Protein AF-A0A8J8BH26-F1 (afdb_monomer)

Sequence (127 aa):
MSLQQTIQDRLHTKGISAKEKDTLRVVVGEMQRQKSKTLSDQEVVKILKKLADSERELGERRDEEYLQILEAFLPQEATAEEIETWIRSNIDFGQYKNKMQAMRDIMSHFGPRTDGNTVKSILTERF

Secondary structure (DSSP, 8-state):
--HHHHHHHHHH-TT--HHHHHHHHHHHHHHHHSS-SS--HHHHHHHHHHHHHHHHTTGGG--HHHHHHHHTTSPPPPPHHHHHHHHHHH--GGGSSSGGGGHHHHHHHHGGGS-HHHHHHHHHH--

Nearest PDB structures (foldseek):
  8xje-assembly1_A  TM=6.417E-01  e=8.038E-04  Campylobacter jejuni
  8xjg-assembly1_A  TM=6.433E-01  e=1.705E-03  Vibrio parahaemolyticus

Structure (mmCIF, N/CA/C/O backbone):
data_AF-A0A8J8BH26-F1
#
_entry.id   AF-A0A8J8BH26-F1
#
loop_
_atom_site.group_PDB
_atom_site.id
_atom_site.type_symbol
_atom_site.label_atom_id
_atom_site.label_alt_id
_atom_site.label_comp_id
_atom_site.label_asym_id
_atom_site.label_entity_id
_atom_site.label_seq_id
_atom_site.pdbx_PDB_ins_code
_atom_site.Cartn_x
_atom_site.Cartn_y
_atom_site.Cartn_z
_atom_site.occupancy
_atom_site.B_iso_or_equiv
_atom_site.auth_seq_id
_atom_site.auth_comp_id
_atom_site.auth_asym_id
_atom_site.auth_atom_id
_atom_site.pdbx_PDB_model_num
ATOM 1 N N . MET A 1 1 ? -5.413 -16.806 -3.781 1.00 77.38 1 MET A N 1
ATOM 2 C CA . MET A 1 1 ? -3.942 -16.767 -3.611 1.00 77.38 1 MET A CA 1
ATOM 3 C C . MET A 1 1 ? -3.603 -15.518 -2.814 1.00 77.38 1 MET A C 1
ATOM 5 O O . MET A 1 1 ? -4.345 -14.554 -2.950 1.00 77.38 1 MET A O 1
ATOM 9 N N . SER A 1 2 ? -2.568 -15.539 -1.968 1.00 93.38 2 SER A N 1
ATOM 10 C CA . SER A 1 2 ? -2.114 -14.325 -1.267 1.00 93.38 2 SER A CA 1
ATOM 11 C C . SER A 1 2 ? -1.458 -13.349 -2.245 1.00 93.38 2 SER A C 1
ATOM 13 O O . SER A 1 2 ? -1.039 -13.738 -3.344 1.00 93.38 2 SER A O 1
ATOM 15 N N . LEU A 1 3 ? -1.327 -12.085 -1.850 1.00 95.44 3 LEU A N 1
ATOM 16 C CA . LEU A 1 3 ? -0.649 -11.076 -2.658 1.00 95.44 3 LEU A CA 1
ATOM 17 C C . LEU A 1 3 ? 0.835 -11.414 -2.845 1.00 95.44 3 LEU A C 1
ATOM 19 O O . LEU A 1 3 ? 1.357 -11.305 -3.954 1.00 95.44 3 LEU A O 1
ATOM 23 N N . GLN A 1 4 ? 1.495 -11.908 -1.789 1.00 96.62 4 GLN A N 1
ATOM 24 C CA . GLN A 1 4 ? 2.881 -12.383 -1.866 1.00 96.62 4 GLN A CA 1
ATOM 25 C C . GLN A 1 4 ? 3.045 -13.439 -2.966 1.00 96.62 4 GLN A C 1
ATOM 27 O O . GLN A 1 4 ? 3.940 -13.327 -3.804 1.00 96.62 4 GLN A O 1
ATOM 32 N N . GLN A 1 5 ? 2.175 -14.451 -2.972 1.00 96.44 5 GLN A N 1
ATOM 33 C CA . GLN A 1 5 ? 2.259 -15.542 -3.936 1.00 96.44 5 GLN A CA 1
ATOM 34 C C . GLN A 1 5 ? 1.927 -15.068 -5.351 1.00 96.44 5 GLN A C 1
ATOM 36 O O . GLN A 1 5 ? 2.620 -15.430 -6.292 1.00 96.44 5 GLN A O 1
ATOM 41 N N . THR A 1 6 ? 0.954 -14.168 -5.491 1.00 96.56 6 THR A N 1
ATOM 42 C CA . THR A 1 6 ? 0.600 -13.558 -6.781 1.00 96.56 6 THR A CA 1
ATOM 43 C C . THR A 1 6 ? 1.800 -12.846 -7.417 1.00 96.56 6 THR A C 1
ATOM 45 O O . THR A 1 6 ? 2.080 -13.037 -8.599 1.00 96.56 6 THR A O 1
ATOM 48 N N . ILE A 1 7 ? 2.554 -12.071 -6.631 1.00 97.31 7 ILE A N 1
ATOM 49 C CA . ILE A 1 7 ? 3.768 -11.372 -7.085 1.00 97.31 7 ILE A CA 1
ATOM 50 C C . ILE A 1 7 ? 4.874 -12.367 -7.462 1.00 97.31 7 ILE A C 1
ATOM 52 O O . ILE A 1 7 ? 5.529 -12.213 -8.496 1.00 97.31 7 ILE A O 1
ATOM 56 N N . GLN A 1 8 ? 5.074 -13.408 -6.650 1.00 96.88 8 GLN A N 1
ATOM 57 C CA . GLN A 1 8 ? 6.066 -14.452 -6.921 1.00 96.88 8 GLN A CA 1
ATOM 58 C C . GLN A 1 8 ? 5.735 -15.248 -8.189 1.00 96.88 8 GLN A C 1
ATOM 60 O O . GLN A 1 8 ? 6.622 -15.494 -9.004 1.00 96.88 8 GLN A O 1
ATOM 65 N N . ASP A 1 9 ? 4.475 -15.617 -8.395 1.00 97.25 9 ASP A N 1
ATOM 66 C CA . ASP A 1 9 ? 4.032 -16.344 -9.585 1.00 97.25 9 ASP A CA 1
ATOM 67 C C . ASP A 1 9 ? 4.136 -15.460 -10.835 1.00 97.25 9 ASP A C 1
ATOM 69 O O . ASP A 1 9 ? 4.610 -15.904 -11.889 1.00 97.25 9 ASP A O 1
ATOM 73 N N . ARG A 1 10 ? 3.789 -14.170 -10.714 1.00 97.19 10 ARG A N 1
ATOM 74 C CA . ARG A 1 10 ? 3.932 -13.206 -11.808 1.00 97.19 10 ARG A CA 1
ATOM 75 C C . ARG A 1 10 ? 5.384 -13.051 -12.248 1.00 97.19 10 ARG A C 1
ATOM 77 O O . ARG A 1 10 ? 5.643 -13.071 -13.447 1.00 97.19 10 ARG A O 1
ATOM 84 N N . LEU A 1 11 ? 6.335 -12.992 -11.314 1.00 97.25 11 LEU A N 1
ATOM 85 C CA . LEU A 1 11 ? 7.768 -12.911 -11.624 1.00 97.25 11 LEU A CA 1
ATOM 86 C C . LEU A 1 11 ? 8.263 -14.087 -12.492 1.00 97.25 11 LEU A C 1
ATOM 88 O O . LEU A 1 11 ? 9.168 -13.918 -13.315 1.00 97.25 11 LEU A O 1
ATOM 92 N N . HIS A 1 12 ? 7.681 -15.275 -12.321 1.00 95.31 12 HIS A N 1
ATOM 93 C CA . HIS A 1 12 ? 8.036 -16.479 -13.081 1.00 95.31 12 HIS A CA 1
ATOM 94 C C . HIS A 1 12 ? 7.205 -16.667 -14.359 1.00 95.31 12 HIS A C 1
ATOM 96 O O . HIS A 1 12 ? 7.462 -17.591 -15.137 1.00 95.31 12 HIS A O 1
ATOM 102 N N . THR A 1 13 ? 6.225 -15.797 -14.602 1.00 96.44 13 THR A N 1
ATOM 103 C CA . THR A 1 13 ? 5.363 -15.865 -15.781 1.00 96.44 13 THR A CA 1
ATOM 104 C C . THR A 1 13 ? 6.145 -15.487 -17.043 1.00 96.44 13 THR A C 1
ATOM 106 O O . THR A 1 13 ? 6.915 -14.527 -17.071 1.00 96.44 13 THR A O 1
ATOM 109 N N . LYS A 1 14 ? 5.960 -16.254 -18.123 1.00 94.88 14 LYS A N 1
ATOM 110 C CA . LYS A 1 14 ? 6.563 -15.945 -19.429 1.00 94.88 14 LYS A CA 1
ATOM 111 C C . LYS A 1 14 ? 5.847 -14.753 -20.072 1.00 94.88 14 LYS A C 1
ATOM 113 O O . LYS A 1 14 ? 4.632 -14.646 -19.975 1.00 94.88 14 LYS A O 1
ATOM 118 N N . GLY A 1 15 ? 6.592 -13.909 -20.784 1.00 93.25 15 GLY A N 1
ATOM 119 C CA . GLY A 1 15 ? 6.023 -12.804 -21.567 1.00 93.25 15 GLY A CA 1
ATOM 120 C C . GLY A 1 15 ? 5.782 -11.499 -20.802 1.00 93.25 15 GLY A C 1
ATOM 121 O O . GLY A 1 15 ? 5.245 -10.569 -21.392 1.00 93.25 15 GLY A O 1
ATOM 122 N N . ILE A 1 16 ? 6.193 -11.401 -19.533 1.00 95.25 16 ILE A N 1
ATOM 123 C CA . ILE A 1 16 ? 6.255 -10.111 -18.826 1.00 95.25 16 ILE A CA 1
ATOM 124 C C . ILE A 1 16 ? 7.382 -9.235 -19.391 1.00 95.25 16 ILE A C 1
ATOM 126 O O . ILE A 1 16 ? 8.379 -9.759 -19.905 1.00 95.25 16 ILE A O 1
ATOM 130 N N . SER A 1 17 ? 7.241 -7.910 -19.294 1.00 96.69 17 SER A N 1
ATOM 131 C CA . SER A 1 17 ? 8.265 -6.981 -19.786 1.00 96.69 17 SER A CA 1
AT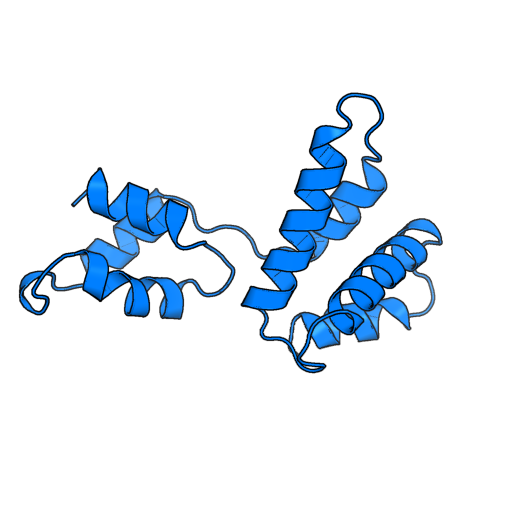OM 132 C C . SER A 1 17 ? 9.555 -7.077 -18.958 1.00 96.69 17 SER A C 1
ATOM 134 O O . SER A 1 17 ? 9.553 -7.538 -17.812 1.00 96.69 17 SER A O 1
ATOM 136 N N . ALA A 1 18 ? 10.686 -6.643 -19.529 1.00 96.69 18 ALA A N 1
ATOM 137 C CA . ALA A 1 18 ? 11.951 -6.587 -18.792 1.00 96.69 18 ALA A CA 1
ATOM 138 C C . ALA A 1 18 ? 11.837 -5.669 -17.563 1.00 96.69 18 ALA A C 1
ATOM 140 O O . ALA A 1 18 ? 12.265 -6.052 -16.474 1.00 96.69 18 ALA A O 1
ATOM 141 N N . LYS A 1 19 ? 11.174 -4.515 -17.725 1.00 97.12 19 LYS A N 1
ATOM 142 C CA . LYS A 1 19 ? 10.916 -3.566 -16.642 1.00 97.12 19 LYS A CA 1
ATOM 143 C C . LYS A 1 19 ? 10.062 -4.185 -15.539 1.00 97.12 19 LYS A C 1
ATOM 145 O O . LYS A 1 19 ? 10.461 -4.142 -14.382 1.00 97.12 19 LYS A O 1
ATOM 150 N N . GLU A 1 20 ? 8.948 -4.827 -15.892 1.00 97.94 20 GLU A N 1
ATOM 151 C CA . GLU A 1 20 ? 8.083 -5.525 -14.935 1.00 97.94 20 GLU A CA 1
ATOM 152 C C . GLU A 1 20 ? 8.867 -6.584 -14.160 1.00 97.94 20 GLU A C 1
ATOM 154 O O . GLU A 1 20 ? 8.815 -6.630 -12.932 1.00 97.94 20 GLU A O 1
ATOM 159 N N . LYS A 1 21 ? 9.672 -7.388 -14.855 1.00 98.00 21 LYS A N 1
ATOM 160 C CA . LYS A 1 21 ? 10.504 -8.411 -14.221 1.00 98.00 21 LYS A CA 1
ATOM 161 C C . LYS A 1 21 ? 11.489 -7.825 -13.209 1.00 98.00 21 LYS A C 1
ATOM 163 O O . LYS A 1 21 ? 11.653 -8.392 -12.128 1.00 98.00 21 LYS A O 1
ATOM 168 N N . ASP A 1 22 ? 12.150 -6.725 -13.548 1.00 98.12 22 ASP A N 1
ATOM 169 C CA . ASP A 1 22 ? 13.117 -6.080 -12.660 1.00 98.12 22 ASP A CA 1
ATOM 170 C C . ASP A 1 22 ? 12.432 -5.414 -11.462 1.00 98.12 22 ASP A C 1
ATOM 172 O O . ASP A 1 22 ? 12.879 -5.609 -10.330 1.00 98.12 22 ASP A O 1
ATOM 176 N N . THR A 1 23 ? 11.284 -4.761 -11.667 1.00 98.31 23 THR A N 1
ATOM 177 C CA . THR A 1 23 ? 10.442 -4.244 -10.579 1.00 98.31 23 THR A CA 1
ATOM 178 C C . THR A 1 23 ? 10.037 -5.356 -9.611 1.00 98.31 23 THR A C 1
ATOM 180 O O . THR A 1 23 ? 10.249 -5.248 -8.402 1.00 98.31 23 THR A O 1
ATOM 183 N N . LEU A 1 24 ? 9.524 -6.479 -10.123 1.00 98.19 24 LEU A N 1
ATOM 184 C CA . LEU A 1 24 ? 9.092 -7.603 -9.287 1.00 98.19 24 LEU A CA 1
A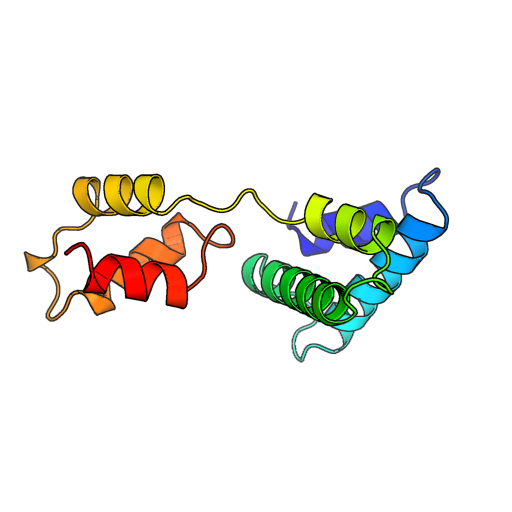TOM 185 C C . LEU A 1 24 ? 10.255 -8.246 -8.519 1.00 98.19 24 LEU A C 1
ATOM 187 O O . LEU A 1 24 ? 10.072 -8.682 -7.382 1.00 98.19 24 LEU A O 1
ATOM 191 N N . ARG A 1 25 ? 11.471 -8.269 -9.081 1.00 98.19 25 ARG A N 1
ATOM 192 C CA . ARG A 1 25 ? 12.674 -8.722 -8.357 1.00 98.19 25 ARG A CA 1
ATOM 193 C C . ARG A 1 25 ? 13.011 -7.822 -7.177 1.00 98.19 25 ARG A C 1
ATOM 195 O O . ARG A 1 25 ? 13.375 -8.344 -6.124 1.00 98.19 25 ARG A O 1
ATOM 202 N N . VAL A 1 26 ? 12.885 -6.503 -7.332 1.00 98.19 26 VAL A N 1
ATOM 203 C CA . VAL A 1 26 ? 13.088 -5.550 -6.229 1.00 98.19 26 VAL A CA 1
ATOM 204 C C . VAL A 1 26 ? 12.078 -5.818 -5.116 1.00 98.19 26 VAL A C 1
ATOM 206 O O . VAL A 1 26 ? 12.478 -5.994 -3.964 1.00 98.19 26 VAL A O 1
ATOM 209 N N . VAL A 1 27 ? 10.795 -5.951 -5.468 1.00 98.06 27 VAL A N 1
ATOM 210 C CA . VAL A 1 27 ? 9.713 -6.246 -4.514 1.00 98.06 27 VAL A CA 1
ATOM 211 C C . VAL A 1 27 ? 9.967 -7.562 -3.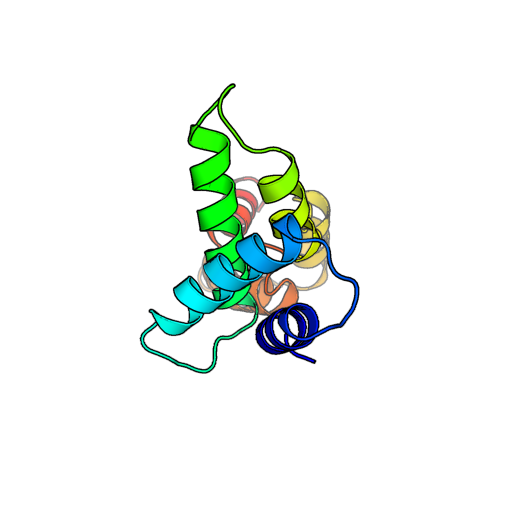770 1.00 98.06 27 VAL A C 1
ATOM 213 O O . VAL A 1 27 ? 9.947 -7.592 -2.540 1.00 98.06 27 VAL A O 1
ATOM 216 N N . VAL A 1 28 ? 10.268 -8.649 -4.488 1.00 97.81 28 VAL A N 1
ATOM 217 C CA . VAL A 1 28 ? 10.582 -9.952 -3.873 1.00 97.81 28 VAL A CA 1
ATOM 218 C C . VAL A 1 28 ? 11.834 -9.864 -2.996 1.00 97.81 28 VAL A C 1
ATOM 220 O O . VAL A 1 28 ? 11.866 -10.447 -1.911 1.00 97.81 28 VAL A O 1
ATOM 223 N N . GLY A 1 29 ? 12.845 -9.102 -3.416 1.00 97.62 29 GLY A N 1
ATOM 224 C CA . GLY A 1 29 ? 14.034 -8.831 -2.614 1.00 97.62 29 GLY A CA 1
ATOM 225 C C . GLY A 1 29 ? 13.707 -8.132 -1.290 1.00 97.62 29 GLY A C 1
ATOM 226 O O . GLY A 1 29 ? 14.229 -8.532 -0.249 1.00 97.62 29 GLY A O 1
ATOM 227 N N . GLU A 1 30 ? 12.817 -7.135 -1.295 1.00 97.12 30 GLU A N 1
ATOM 228 C CA . GLU A 1 30 ? 12.346 -6.465 -0.071 1.00 97.12 30 GLU A CA 1
ATOM 229 C C . GLU A 1 30 ? 11.548 -7.394 0.847 1.00 97.12 30 GLU A C 1
ATOM 231 O O . GLU A 1 30 ? 11.718 -7.360 2.069 1.00 97.12 30 GLU A O 1
ATOM 236 N N . MET A 1 31 ? 10.711 -8.267 0.280 1.00 96.56 31 MET A N 1
ATOM 237 C CA . MET A 1 31 ? 9.994 -9.284 1.056 1.00 96.56 31 MET A CA 1
ATOM 238 C C . MET A 1 31 ? 10.970 -10.242 1.745 1.00 96.56 31 MET A C 1
ATOM 240 O O . MET A 1 31 ? 10.817 -10.560 2.920 1.00 96.56 31 MET A O 1
ATOM 244 N N . GLN A 1 32 ? 12.017 -10.677 1.041 1.00 95.25 32 GLN A N 1
ATOM 245 C CA . GLN A 1 32 ? 13.023 -11.588 1.588 1.00 95.25 32 GLN A CA 1
ATOM 246 C C . GLN A 1 32 ? 13.890 -10.947 2.680 1.00 95.25 32 GLN A C 1
ATOM 248 O O . GLN A 1 32 ? 14.420 -11.679 3.521 1.00 95.25 32 GLN A O 1
ATOM 253 N N . ARG A 1 33 ? 14.030 -9.616 2.695 1.00 95.38 33 ARG A N 1
ATOM 254 C CA . ARG A 1 33 ? 14.717 -8.871 3.764 1.00 95.38 33 ARG A CA 1
ATOM 255 C C . ARG A 1 33 ? 13.926 -8.816 5.071 1.00 95.38 33 ARG A C 1
ATOM 257 O O . ARG A 1 33 ? 14.514 -8.532 6.113 1.00 95.38 33 ARG A O 1
ATOM 264 N N . GLN A 1 34 ? 12.623 -9.097 5.040 1.00 94.62 34 GLN A N 1
ATOM 265 C CA . GLN A 1 34 ? 11.816 -9.146 6.254 1.00 94.62 34 GLN A CA 1
ATOM 266 C C . GLN A 1 34 ? 12.226 -10.321 7.150 1.00 94.62 34 GLN A C 1
ATOM 268 O O . GLN A 1 34 ? 12.757 -11.340 6.696 1.00 94.62 34 GLN A O 1
ATOM 273 N N . LYS A 1 35 ? 11.952 -10.183 8.454 1.00 90.94 35 LYS A N 1
A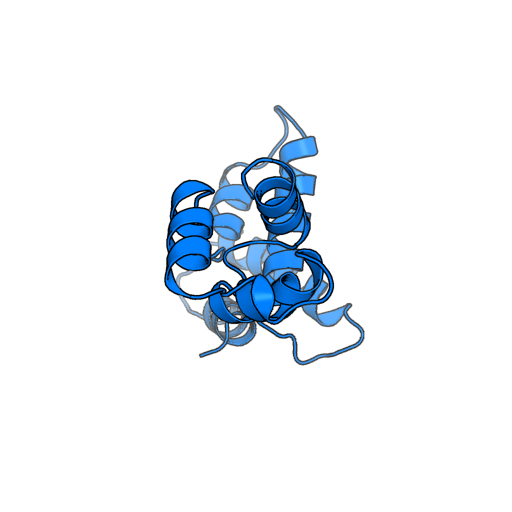TOM 274 C CA . LYS A 1 35 ? 12.228 -11.239 9.444 1.00 90.94 35 LYS A CA 1
ATOM 275 C C . LYS A 1 35 ? 11.448 -12.519 9.136 1.00 90.94 35 LYS A C 1
ATOM 277 O O . LYS A 1 35 ? 11.997 -13.610 9.260 1.00 90.94 35 LYS A O 1
ATOM 282 N N . SER A 1 36 ? 10.184 -12.378 8.733 1.00 91.62 36 SER A N 1
ATOM 283 C CA . SER A 1 36 ? 9.356 -13.493 8.271 1.00 91.62 36 SER A CA 1
ATOM 284 C C . SER A 1 36 ? 9.508 -13.687 6.764 1.00 91.62 36 SER A C 1
ATOM 286 O O . SER A 1 36 ? 9.547 -12.719 6.011 1.00 91.62 36 SER A O 1
ATOM 288 N N . LYS A 1 37 ? 9.552 -14.947 6.318 1.00 89.62 37 LYS A N 1
ATOM 289 C CA . LYS A 1 37 ? 9.540 -15.305 4.886 1.00 89.62 37 LYS A CA 1
ATOM 290 C C . LYS A 1 37 ? 8.130 -15.436 4.312 1.00 89.62 37 LYS A C 1
ATOM 292 O O . LYS A 1 37 ? 7.969 -15.408 3.095 1.00 89.62 37 LYS A O 1
ATOM 297 N N . THR A 1 38 ? 7.134 -15.559 5.186 1.00 94.06 38 THR A N 1
ATOM 298 C CA . THR A 1 38 ? 5.714 -15.557 4.827 1.00 94.06 38 THR A CA 1
ATOM 299 C C . THR A 1 38 ? 5.102 -14.285 5.385 1.00 94.06 38 THR A C 1
ATOM 301 O O . THR A 1 38 ? 5.111 -14.081 6.601 1.00 94.06 38 THR A O 1
ATOM 304 N N . LEU A 1 39 ? 4.634 -13.419 4.498 1.00 95.44 39 LEU A N 1
ATOM 305 C CA . LEU A 1 39 ? 4.091 -12.112 4.829 1.00 95.44 3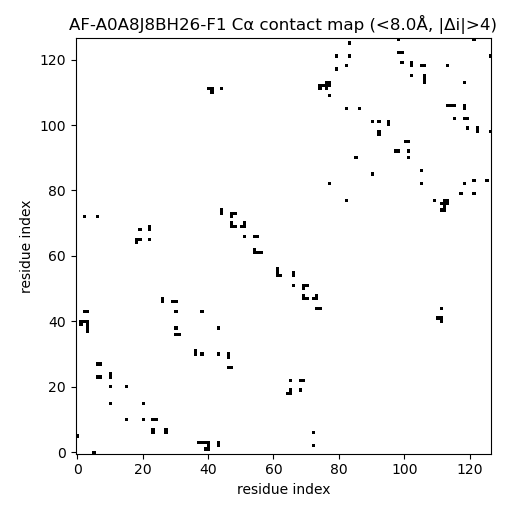9 LEU A CA 1
ATOM 306 C C . LEU A 1 39 ? 2.581 -12.126 4.632 1.00 95.44 39 LEU A C 1
ATOM 308 O O . LEU A 1 39 ? 2.061 -12.732 3.695 1.00 95.44 39 LEU A O 1
ATOM 312 N N . SER A 1 40 ? 1.881 -11.429 5.514 1.00 93.62 40 SER A N 1
ATOM 313 C CA . SER A 1 40 ? 0.477 -11.098 5.307 1.00 93.62 40 SER A CA 1
ATOM 314 C C . SER A 1 40 ? 0.320 -10.106 4.151 1.00 93.62 40 SER A C 1
ATOM 316 O O . SER A 1 40 ? 1.223 -9.317 3.862 1.00 93.62 40 SER A O 1
ATOM 318 N N . ASP A 1 41 ? -0.856 -10.076 3.526 1.00 93.38 41 ASP A N 1
ATOM 319 C CA . ASP A 1 41 ? -1.145 -9.117 2.451 1.00 93.38 41 ASP A CA 1
ATOM 320 C C . ASP A 1 41 ? -0.979 -7.663 2.922 1.00 93.38 41 ASP A C 1
ATOM 322 O O . ASP A 1 41 ? -0.505 -6.818 2.167 1.00 93.38 41 ASP A O 1
ATOM 326 N N . GLN A 1 42 ? -1.272 -7.372 4.196 1.00 90.56 42 GLN A N 1
ATOM 327 C CA . GLN A 1 42 ? -1.009 -6.058 4.791 1.00 90.56 42 GLN A CA 1
ATOM 328 C C . GLN A 1 42 ? 0.484 -5.711 4.822 1.00 90.56 42 GLN A C 1
ATOM 330 O O . GLN A 1 42 ? 0.853 -4.570 4.550 1.00 90.56 42 GLN A O 1
ATOM 335 N N . GLU A 1 43 ? 1.356 -6.659 5.162 1.00 93.19 43 GLU A N 1
ATOM 336 C CA . GLU A 1 43 ? 2.806 -6.434 5.152 1.00 93.19 43 GLU A CA 1
ATOM 337 C C . GLU A 1 43 ? 3.332 -6.250 3.729 1.00 93.19 43 GLU A C 1
ATOM 339 O O . GLU A 1 43 ? 4.152 -5.364 3.490 1.00 93.19 43 GLU A O 1
ATOM 344 N N . VAL A 1 44 ? 2.818 -7.024 2.771 1.00 96.19 44 VAL A N 1
ATOM 345 C CA . VAL A 1 44 ? 3.174 -6.877 1.355 1.00 96.19 44 VAL A CA 1
ATOM 346 C C . VAL A 1 44 ? 2.753 -5.510 0.818 1.00 96.19 44 VAL A C 1
ATOM 348 O O . VAL A 1 44 ? 3.565 -4.822 0.201 1.00 96.19 44 VAL A O 1
ATOM 351 N N . VAL A 1 45 ? 1.524 -5.075 1.100 1.00 94.88 45 VAL A N 1
ATOM 352 C CA . VAL A 1 45 ? 1.039 -3.750 0.693 1.00 94.88 45 VAL A CA 1
ATOM 353 C C . VAL A 1 45 ? 1.873 -2.634 1.310 1.00 94.88 45 VAL A C 1
ATOM 355 O O . VAL A 1 45 ? 2.199 -1.676 0.616 1.00 94.88 45 VAL A O 1
ATOM 358 N N . LYS A 1 46 ? 2.307 -2.765 2.569 1.00 93.31 46 LYS A N 1
ATOM 359 C CA . LYS A 1 46 ? 3.224 -1.791 3.184 1.00 93.31 46 LYS A CA 1
ATOM 360 C C . LYS A 1 46 ? 4.564 -1.700 2.451 1.00 93.31 46 LYS A C 1
ATOM 362 O O . LYS A 1 46 ? 5.085 -0.599 2.304 1.00 93.31 46 LYS A O 1
ATOM 367 N N . ILE A 1 47 ? 5.117 -2.823 1.988 1.00 96.31 47 ILE A N 1
ATOM 368 C CA . ILE A 1 47 ? 6.357 -2.832 1.194 1.00 96.31 47 ILE A CA 1
ATOM 369 C C . ILE A 1 47 ? 6.138 -2.125 -0.146 1.00 96.31 47 ILE A C 1
ATOM 371 O O . ILE A 1 47 ? 6.915 -1.239 -0.492 1.00 96.31 47 ILE A O 1
ATOM 375 N N . LEU A 1 48 ? 5.075 -2.486 -0.872 1.00 97.06 48 LEU A N 1
ATOM 376 C CA . LEU A 1 48 ? 4.733 -1.876 -2.161 1.00 97.06 48 LEU A CA 1
ATOM 377 C C . LEU A 1 48 ? 4.532 -0.362 -2.031 1.00 97.06 48 LEU A C 1
ATOM 379 O O . LEU A 1 48 ? 5.140 0.395 -2.783 1.00 97.06 48 LEU A O 1
ATOM 383 N N . LYS A 1 49 ? 3.750 0.079 -1.035 1.00 93.94 49 LYS A N 1
ATOM 384 C CA . LYS A 1 49 ? 3.534 1.502 -0.743 1.00 93.94 49 LYS A CA 1
ATOM 385 C C . LYS A 1 49 ? 4.846 2.218 -0.450 1.00 93.94 49 LYS A C 1
ATOM 387 O O . LYS A 1 49 ? 5.128 3.221 -1.084 1.00 93.94 49 LYS A O 1
ATOM 392 N N . LYS A 1 50 ? 5.697 1.657 0.415 1.00 95.25 50 LYS A N 1
ATOM 393 C CA . LYS A 1 50 ? 6.995 2.260 0.746 1.00 95.25 50 LYS A CA 1
ATOM 394 C C . LYS A 1 50 ? 7.898 2.428 -0.482 1.00 95.25 50 LYS A C 1
ATOM 396 O O . LYS A 1 50 ? 8.576 3.444 -0.597 1.00 95.25 50 LYS A O 1
ATOM 401 N N . LEU A 1 51 ? 7.929 1.439 -1.377 1.00 97.50 51 LEU A N 1
ATOM 402 C CA . LEU A 1 51 ? 8.688 1.537 -2.627 1.00 97.50 51 LEU A CA 1
ATOM 403 C C . LEU A 1 51 ? 8.106 2.609 -3.553 1.00 97.50 51 LEU A C 1
ATOM 405 O O . LEU A 1 51 ? 8.865 3.394 -4.111 1.00 97.50 51 LEU A O 1
ATOM 409 N N . ALA A 1 52 ? 6.779 2.668 -3.683 1.00 95.62 52 ALA A N 1
ATOM 410 C CA . ALA A 1 52 ? 6.112 3.677 -4.497 1.00 95.62 52 ALA A CA 1
ATOM 411 C C . ALA A 1 52 ? 6.324 5.093 -3.935 1.00 95.62 52 ALA A C 1
ATOM 413 O O . ALA A 1 52 ? 6.635 6.011 -4.682 1.00 95.62 52 ALA A O 1
ATOM 414 N N . ASP A 1 53 ? 6.224 5.271 -2.618 1.00 94.19 53 ASP A N 1
ATOM 415 C CA . ASP A 1 53 ? 6.462 6.552 -1.951 1.00 94.19 53 ASP A CA 1
ATOM 416 C C . ASP A 1 53 ? 7.907 7.020 -2.152 1.00 94.19 53 ASP A C 1
ATOM 418 O O . ASP A 1 53 ? 8.127 8.153 -2.575 1.00 94.19 53 ASP A O 1
ATOM 422 N N . SER A 1 54 ? 8.883 6.122 -1.968 1.00 95.44 54 SER A N 1
ATOM 423 C CA . SER A 1 54 ? 10.299 6.419 -2.225 1.00 95.44 54 SER A CA 1
ATOM 424 C C . SER A 1 54 ? 10.565 6.831 -3.674 1.00 95.44 54 SER A C 1
ATOM 426 O O . SER A 1 54 ? 11.450 7.646 -3.919 1.00 95.44 54 SER A O 1
ATOM 428 N N . GLU A 1 55 ? 9.841 6.261 -4.635 1.00 96.62 55 GLU A N 1
ATOM 429 C CA . GLU A 1 55 ? 9.971 6.628 -6.043 1.00 96.62 55 GLU A CA 1
ATOM 430 C C . GLU A 1 55 ? 9.310 7.989 -6.325 1.00 96.62 55 GLU A C 1
ATOM 432 O O . GLU A 1 55 ? 9.877 8.828 -7.025 1.00 96.62 55 GLU A O 1
ATOM 437 N N . ARG A 1 56 ? 8.145 8.274 -5.724 1.00 93.81 56 ARG A N 1
ATOM 438 C CA . ARG A 1 56 ? 7.471 9.582 -5.843 1.00 93.81 56 ARG A CA 1
ATOM 439 C C . ARG A 1 56 ? 8.312 10.725 -5.279 1.00 93.81 56 ARG A C 1
ATOM 441 O O . ARG A 1 56 ? 8.280 11.825 -5.831 1.00 93.81 56 ARG A O 1
ATOM 448 N N . GLU A 1 57 ? 9.089 10.469 -4.229 1.00 95.94 57 GLU A N 1
ATOM 449 C CA . GLU A 1 57 ? 10.029 11.436 -3.646 1.00 95.94 57 GLU A CA 1
ATOM 450 C C . GLU A 1 57 ? 11.116 11.901 -4.636 1.00 95.94 57 GLU A C 1
ATOM 452 O O . GLU A 1 57 ? 11.702 12.969 -4.445 1.00 95.94 57 GLU A O 1
ATOM 457 N N . LEU A 1 58 ? 11.366 11.168 -5.731 1.00 94.44 58 LEU A N 1
ATOM 458 C CA . LEU A 1 58 ? 12.332 11.564 -6.763 1.00 94.44 58 LEU A CA 1
ATOM 459 C C . LEU A 1 58 ? 11.840 12.700 -7.677 1.00 94.44 58 LEU A C 1
ATOM 461 O O . LEU A 1 58 ? 12.640 13.240 -8.454 1.00 94.44 58 LEU A O 1
ATOM 465 N N . GLY A 1 59 ? 10.564 13.090 -7.581 1.00 92.94 59 GLY A N 1
ATOM 466 C CA . GLY A 1 59 ? 9.981 14.185 -8.356 1.00 92.94 59 GLY A CA 1
ATOM 467 C C . GLY A 1 59 ? 10.037 13.912 -9.860 1.00 92.94 59 GLY A C 1
ATOM 468 O O . GLY A 1 59 ? 9.622 12.854 -10.315 1.00 92.94 59 GLY A O 1
ATOM 469 N N . GLU A 1 60 ? 10.579 14.844 -10.643 1.00 92.69 60 GLU A N 1
ATOM 470 C CA . GLU A 1 60 ? 10.677 14.722 -12.111 1.00 92.69 60 GLU A CA 1
ATOM 471 C C . GLU A 1 60 ? 11.574 13.569 -12.590 1.00 92.69 60 GLU A C 1
ATOM 473 O O . GLU A 1 60 ? 11.493 13.164 -13.745 1.00 92.69 60 GLU A O 1
ATOM 478 N N . ARG A 1 61 ? 12.443 13.036 -11.720 1.00 92.94 61 ARG A N 1
ATOM 479 C CA . ARG A 1 61 ? 13.341 11.916 -12.053 1.00 92.94 61 ARG A CA 1
ATOM 480 C C . ARG A 1 61 ? 12.721 10.547 -11.798 1.00 92.94 61 ARG A C 1
ATOM 482 O O . ARG A 1 61 ? 13.410 9.547 -11.985 1.00 92.94 61 ARG A O 1
ATOM 489 N N . ARG A 1 62 ? 11.481 10.509 -11.311 1.00 93.94 62 ARG A N 1
AT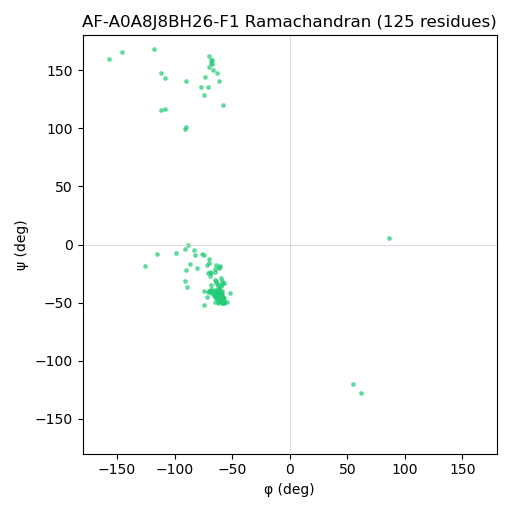OM 490 C CA . ARG A 1 62 ? 10.793 9.261 -11.000 1.00 93.94 62 ARG A CA 1
ATOM 491 C C . ARG A 1 62 ? 10.581 8.427 -12.254 1.00 93.94 62 ARG A C 1
ATOM 493 O O . ARG A 1 62 ? 10.335 8.945 -13.345 1.00 93.94 62 ARG A O 1
ATOM 500 N N . ASP A 1 63 ? 10.618 7.125 -12.067 1.00 96.38 63 ASP A N 1
ATOM 501 C CA . ASP A 1 63 ? 10.294 6.152 -13.086 1.00 96.38 63 ASP A CA 1
ATOM 502 C C . ASP A 1 63 ? 8.794 5.826 -13.038 1.00 96.38 63 ASP A C 1
ATOM 504 O O . ASP A 1 63 ? 8.311 5.072 -12.190 1.00 96.38 63 ASP A O 1
ATOM 508 N N . GLU A 1 64 ? 8.040 6.432 -13.957 1.00 95.94 64 GLU A N 1
ATOM 509 C CA . GLU A 1 64 ? 6.583 6.266 -14.036 1.00 95.94 64 GLU A CA 1
ATOM 510 C C . GLU A 1 64 ? 6.169 4.819 -14.324 1.00 95.94 64 GLU A C 1
ATOM 512 O O . GLU A 1 64 ? 5.162 4.348 -13.799 1.00 95.94 64 GLU A O 1
ATOM 517 N N . GLU A 1 65 ? 6.941 4.086 -15.132 1.00 96.69 65 GLU A N 1
ATOM 518 C CA . GLU A 1 65 ? 6.626 2.689 -15.443 1.00 96.69 65 GLU A CA 1
ATOM 519 C C . GLU A 1 65 ? 6.809 1.816 -14.194 1.00 96.69 65 GLU A C 1
ATOM 521 O O . GLU A 1 65 ? 5.964 0.974 -13.889 1.00 96.69 65 GLU A O 1
ATOM 526 N N . TYR A 1 66 ? 7.873 2.053 -13.417 1.00 97.69 66 TYR A N 1
ATOM 527 C CA . TYR A 1 66 ? 8.083 1.396 -12.126 1.00 97.69 66 TYR A CA 1
ATOM 528 C C . TYR A 1 66 ? 6.922 1.658 -11.158 1.00 97.69 66 TYR A C 1
ATOM 530 O O . TYR A 1 66 ? 6.399 0.705 -10.574 1.00 97.69 66 TYR A O 1
ATOM 538 N N . LEU A 1 67 ? 6.478 2.915 -11.033 1.00 96.81 67 LEU A N 1
ATOM 539 C CA . LEU A 1 67 ? 5.321 3.281 -10.210 1.00 96.81 67 LEU A CA 1
ATOM 540 C C . LEU A 1 67 ? 4.052 2.546 -10.642 1.00 96.81 67 LEU A C 1
ATOM 542 O O . LEU A 1 67 ? 3.411 1.906 -9.809 1.00 96.81 67 LEU A O 1
ATOM 546 N N . GLN A 1 68 ? 3.731 2.568 -11.936 1.00 96.75 68 GLN A N 1
ATOM 547 C CA . GLN A 1 68 ? 2.547 1.895 -12.476 1.00 96.75 68 GLN A CA 1
ATOM 548 C C . GLN A 1 68 ? 2.562 0.389 -12.196 1.00 96.75 68 GLN A C 1
ATOM 550 O O . GLN A 1 68 ? 1.534 -0.186 -11.835 1.00 96.75 68 GLN A O 1
ATOM 555 N N . ILE A 1 69 ? 3.726 -0.258 -12.317 1.00 97.81 69 ILE A N 1
ATOM 556 C CA . ILE A 1 69 ? 3.866 -1.684 -12.010 1.00 97.81 69 ILE A CA 1
ATOM 557 C C . ILE A 1 69 ? 3.614 -1.945 -10.521 1.00 97.81 69 ILE A C 1
ATOM 559 O O . ILE A 1 69 ? 2.906 -2.895 -10.199 1.00 97.81 69 ILE A O 1
ATOM 563 N N . LEU A 1 70 ? 4.165 -1.135 -9.610 1.00 97.44 70 LEU A N 1
ATOM 564 C CA . LEU A 1 70 ? 3.925 -1.298 -8.170 1.00 97.44 70 LEU A CA 1
ATOM 565 C C . LEU A 1 70 ? 2.447 -1.106 -7.814 1.00 97.44 70 LEU A C 1
ATOM 567 O O . LEU A 1 70 ? 1.877 -1.910 -7.072 1.00 97.44 70 LEU A O 1
ATOM 571 N N . GLU A 1 71 ? 1.832 -0.055 -8.354 1.00 94.88 71 GLU A N 1
ATOM 572 C CA . GLU A 1 71 ? 0.437 0.306 -8.099 1.00 94.88 71 GLU A CA 1
ATOM 573 C C . GLU A 1 71 ? -0.546 -0.740 -8.628 1.00 94.88 71 GLU A C 1
ATOM 575 O O . GLU A 1 71 ? -1.568 -0.981 -7.992 1.00 94.88 71 GLU A O 1
ATOM 580 N N . ALA A 1 72 ? -0.211 -1.445 -9.713 1.00 95.81 72 ALA A N 1
ATOM 581 C CA . ALA A 1 72 ? -1.034 -2.529 -10.247 1.00 95.81 72 ALA A CA 1
ATOM 582 C C . ALA A 1 72 ? -1.234 -3.706 -9.266 1.00 95.81 72 ALA A C 1
ATOM 584 O O . ALA A 1 72 ? -2.181 -4.478 -9.423 1.00 95.81 72 ALA A O 1
ATOM 585 N N . PHE A 1 73 ? -0.367 -3.851 -8.255 1.00 95.62 73 PHE A N 1
ATOM 586 C CA . PHE A 1 73 ? -0.510 -4.855 -7.190 1.00 95.62 73 PHE A CA 1
ATOM 587 C C . PHE A 1 73 ? -1.122 -4.299 -5.903 1.00 95.62 73 PHE A C 1
ATOM 589 O O . PHE A 1 73 ? -1.400 -5.070 -4.980 1.00 95.62 73 PHE A O 1
ATOM 596 N N . LEU A 1 74 ? -1.317 -2.983 -5.803 1.00 93.62 74 LEU A N 1
ATOM 597 C CA . LEU A 1 74 ? -1.973 -2.392 -4.647 1.00 93.62 74 LEU A CA 1
ATOM 598 C C . LEU A 1 74 ? -3.488 -2.610 -4.748 1.00 93.62 74 LEU A C 1
ATOM 600 O O . LEU A 1 74 ? -4.078 -2.429 -5.814 1.00 93.62 74 LEU A O 1
ATOM 604 N N . PRO A 1 75 ? -4.152 -3.003 -3.649 1.00 90.12 75 PRO A N 1
ATOM 605 C CA . PRO A 1 75 ? -5.600 -3.054 -3.639 1.00 90.12 75 PRO A CA 1
ATOM 606 C C . PRO A 1 75 ? -6.155 -1.635 -3.754 1.00 90.12 75 PRO A C 1
ATOM 608 O O . PRO A 1 75 ? -5.558 -0.683 -3.248 1.00 90.12 75 PRO A O 1
ATOM 611 N N . GLN A 1 76 ? -7.336 -1.506 -4.355 1.00 89.19 76 GLN A N 1
ATOM 612 C CA . GLN A 1 76 ? -8.047 -0.234 -4.371 1.00 89.19 76 GLN A CA 1
ATOM 613 C C . GLN A 1 76 ? -8.291 0.238 -2.934 1.00 89.19 76 GLN A C 1
ATOM 615 O O . GLN A 1 76 ? -8.942 -0.457 -2.137 1.00 89.19 76 GLN A O 1
ATOM 620 N N . GLU A 1 77 ? -7.758 1.416 -2.617 1.00 89.12 77 GLU A N 1
ATOM 621 C CA . GLU A 1 77 ? -7.914 2.020 -1.301 1.00 89.12 77 GLU A CA 1
ATOM 622 C C . GLU A 1 77 ? -9.389 2.285 -1.004 1.00 89.12 77 GLU A C 1
ATOM 624 O O . GLU A 1 77 ? -10.170 2.648 -1.886 1.00 89.12 77 GLU A O 1
ATOM 629 N N . ALA A 1 78 ? -9.775 2.050 0.245 1.00 92.12 78 ALA A N 1
ATOM 630 C CA . ALA A 1 78 ? -11.081 2.437 0.734 1.00 92.12 78 ALA A CA 1
ATOM 631 C C . ALA A 1 78 ? -11.097 3.954 0.933 1.00 92.12 78 ALA A C 1
ATOM 633 O O . ALA A 1 78 ? -10.221 4.524 1.585 1.00 92.12 78 ALA A O 1
ATOM 634 N N . THR A 1 79 ? -12.107 4.598 0.369 1.00 93.75 79 THR A N 1
ATOM 635 C CA . THR A 1 79 ? -12.355 6.028 0.551 1.00 93.75 79 THR A CA 1
ATOM 636 C C . THR A 1 79 ? -12.779 6.326 1.989 1.00 93.75 79 THR A C 1
ATOM 638 O O . THR A 1 79 ? -13.278 5.453 2.709 1.00 93.75 79 THR A O 1
ATOM 641 N N . ALA A 1 80 ? -12.616 7.578 2.421 1.00 93.38 80 ALA A N 1
ATOM 642 C CA . ALA A 1 80 ? -13.042 7.991 3.755 1.00 93.38 80 ALA A CA 1
ATOM 643 C C . ALA A 1 80 ? -14.554 7.784 3.958 1.00 93.38 80 ALA A C 1
ATOM 645 O O . ALA A 1 80 ? -14.987 7.384 5.036 1.00 93.38 80 ALA A O 1
ATOM 646 N N . GLU A 1 81 ? -15.344 7.993 2.905 1.00 94.88 81 GLU A N 1
ATOM 647 C CA . GLU A 1 81 ? -16.798 7.841 2.887 1.00 94.88 81 GLU A CA 1
ATOM 648 C C . GLU A 1 81 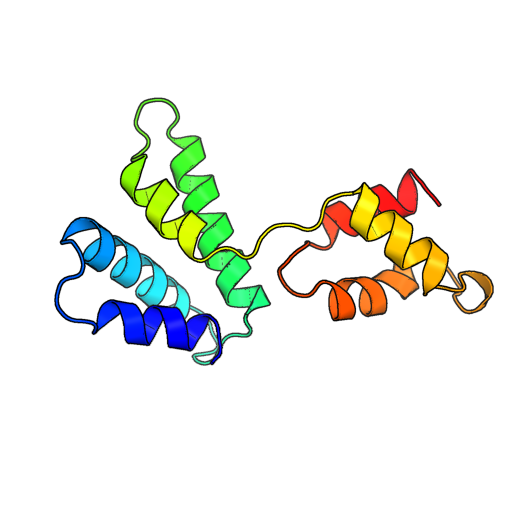? -17.220 6.368 2.999 1.00 94.88 81 GLU A C 1
ATOM 650 O O . GLU A 1 81 ? -18.158 6.051 3.735 1.00 94.88 81 GLU A O 1
ATOM 655 N N . GLU A 1 82 ? -16.517 5.450 2.324 1.00 96.06 82 GLU A N 1
ATOM 656 C CA . GLU A 1 82 ? -16.738 4.004 2.475 1.00 96.06 82 GLU A CA 1
ATOM 657 C C . GLU A 1 82 ? -16.429 3.542 3.903 1.00 96.06 82 GLU A C 1
ATOM 659 O O . GLU A 1 82 ? -17.227 2.817 4.507 1.00 96.06 82 GLU A O 1
ATOM 664 N N . ILE A 1 83 ? -15.295 3.986 4.459 1.00 96.06 83 ILE A N 1
ATOM 665 C CA . ILE A 1 83 ? -14.890 3.655 5.830 1.00 96.06 83 ILE A CA 1
ATOM 666 C C . ILE A 1 83 ? -15.922 4.187 6.826 1.00 96.06 83 ILE A C 1
ATOM 668 O O . ILE A 1 83 ? -16.389 3.441 7.687 1.00 96.06 83 ILE A O 1
ATOM 672 N N . GLU A 1 84 ? -16.329 5.448 6.692 1.00 96.56 84 GLU A N 1
ATOM 673 C CA . GLU A 1 84 ? -17.339 6.060 7.552 1.00 96.56 84 GLU A CA 1
ATOM 674 C C . GLU A 1 84 ? -18.680 5.319 7.485 1.00 96.56 84 GLU A C 1
ATOM 676 O O . GLU A 1 84 ? -19.257 4.990 8.524 1.00 96.56 84 GLU A O 1
ATOM 681 N N . THR A 1 85 ? -19.169 5.034 6.277 1.00 97.44 85 THR A N 1
ATOM 682 C CA . THR A 1 85 ? -20.449 4.342 6.065 1.00 97.44 85 THR A CA 1
ATOM 683 C C . THR A 1 85 ? -20.442 2.969 6.727 1.00 97.44 85 THR A C 1
ATOM 685 O O . THR A 1 85 ? -21.408 2.586 7.398 1.00 97.44 85 THR A O 1
ATOM 688 N N . TRP A 1 86 ? -19.334 2.238 6.590 1.00 97.81 86 TRP A N 1
ATOM 689 C CA . TRP A 1 86 ? -19.177 0.945 7.237 1.00 97.81 86 TRP A CA 1
ATOM 690 C C . TRP A 1 86 ? -19.152 1.072 8.763 1.00 97.81 86 TRP A C 1
ATOM 692 O O . TRP A 1 86 ? -19.872 0.330 9.432 1.00 97.81 86 TRP A O 1
ATOM 702 N N . ILE A 1 87 ? -18.406 2.037 9.317 1.00 96.69 87 ILE A N 1
ATOM 703 C CA . ILE A 1 87 ? -18.356 2.287 10.767 1.00 96.69 87 ILE A CA 1
ATOM 704 C C . ILE A 1 87 ? -19.762 2.563 11.310 1.00 96.69 87 ILE A C 1
ATOM 706 O O . ILE A 1 87 ? -20.178 1.901 12.257 1.00 96.69 87 ILE A O 1
ATOM 710 N N . ARG A 1 88 ? -20.524 3.475 10.687 1.00 96.62 88 ARG A N 1
ATOM 711 C CA . ARG A 1 88 ? -21.897 3.817 11.117 1.00 96.62 88 ARG A CA 1
ATOM 712 C C . ARG A 1 88 ? -22.838 2.614 11.124 1.00 96.62 88 ARG A C 1
ATOM 714 O O . ARG A 1 88 ? -23.761 2.575 11.930 1.00 96.62 88 ARG A O 1
ATOM 721 N N . SER A 1 89 ? -22.612 1.662 10.224 1.00 97.00 89 SER A N 1
ATOM 722 C CA . SER A 1 89 ? -23.487 0.501 10.045 1.00 97.00 89 SER A CA 1
ATOM 723 C C . SER A 1 89 ? -23.097 -0.701 10.911 1.00 97.00 89 SER A C 1
ATOM 725 O O . SER A 1 89 ? -23.935 -1.568 11.137 1.00 97.00 89 SER A O 1
ATOM 727 N N . ASN A 1 90 ? -21.842 -0.785 11.370 1.00 96.81 90 ASN A N 1
ATOM 728 C CA . ASN A 1 90 ? -21.297 -2.009 11.978 1.00 96.81 90 ASN A CA 1
ATOM 729 C C . ASN A 1 90 ? -20.692 -1.811 13.373 1.00 96.81 90 ASN A C 1
ATOM 731 O O . ASN A 1 90 ? -20.510 -2.794 14.089 1.00 96.81 90 ASN A O 1
ATOM 735 N N . ILE A 1 91 ? -20.362 -0.580 13.769 1.00 96.19 91 ILE A N 1
ATOM 736 C CA . ILE A 1 91 ? -19.700 -0.300 15.045 1.00 96.19 91 ILE A CA 1
ATOM 737 C C . ILE A 1 91 ? -20.680 0.375 16.001 1.00 96.19 91 ILE A C 1
ATOM 739 O O . ILE A 1 91 ? -21.102 1.511 15.791 1.00 96.19 91 ILE A O 1
ATOM 743 N N . ASP A 1 92 ? -20.974 -0.306 17.105 1.00 95.38 92 ASP A N 1
ATOM 744 C CA . ASP A 1 92 ? -21.634 0.293 18.262 1.00 95.38 92 ASP A CA 1
ATOM 745 C C . ASP A 1 92 ? -20.576 0.830 19.235 1.00 95.38 92 ASP A C 1
ATOM 747 O O . ASP A 1 92 ? -19.991 0.092 20.033 1.00 95.38 92 ASP A O 1
ATOM 751 N N . PHE A 1 93 ? -20.323 2.141 19.179 1.00 94.06 93 PHE A N 1
ATOM 752 C CA . PHE A 1 93 ? -19.339 2.787 20.050 1.00 94.06 93 PHE A CA 1
ATOM 753 C C . PHE A 1 93 ? -19.665 2.675 21.546 1.00 94.06 93 PHE A C 1
ATOM 755 O O . PHE A 1 93 ? -18.748 2.802 22.357 1.00 94.06 93 PHE A O 1
ATOM 762 N N . GLY A 1 94 ? -20.920 2.395 21.923 1.00 93.38 94 GLY A N 1
ATOM 763 C CA . GLY A 1 94 ? -21.313 2.189 23.318 1.00 93.38 94 GLY A CA 1
ATOM 764 C C . GLY A 1 94 ? -20.669 0.956 23.961 1.00 93.38 94 GLY A C 1
ATOM 765 O O . GLY A 1 94 ? -20.534 0.902 25.183 1.00 93.38 94 GLY A O 1
ATOM 766 N N . GLN A 1 95 ? -20.213 -0.010 23.155 1.00 92.88 95 GLN A N 1
ATOM 767 C CA . GLN A 1 95 ? -19.550 -1.231 23.633 1.00 92.88 95 GLN A CA 1
ATOM 768 C C . GLN A 1 95 ? -18.063 -1.032 23.947 1.00 92.88 95 GLN A C 1
ATOM 770 O O . GLN A 1 95 ? -17.424 -1.907 24.537 1.00 92.88 95 GLN A O 1
ATOM 775 N N . TYR A 1 96 ? -17.504 0.123 23.587 1.00 93.62 96 TYR A N 1
ATOM 776 C CA . TYR A 1 96 ? -16.090 0.419 23.754 1.00 93.62 96 TYR A CA 1
ATOM 777 C C . TYR A 1 96 ? -15.866 1.505 24.805 1.00 93.62 96 TYR A C 1
ATOM 779 O O . TYR A 1 96 ? -16.624 2.459 24.942 1.00 93.62 96 TYR A O 1
ATOM 787 N N . LYS A 1 97 ? -14.744 1.410 25.524 1.00 91.31 97 LYS A N 1
ATOM 788 C CA . LYS A 1 97 ? -14.311 2.449 26.475 1.00 91.31 97 LYS A CA 1
ATOM 789 C C . LYS A 1 97 ? -13.845 3.721 25.767 1.00 91.31 97 LYS A C 1
ATOM 791 O O . LYS A 1 97 ? -13.818 4.789 26.368 1.00 91.31 97 LYS A O 1
ATOM 796 N N . ASN A 1 98 ? -13.403 3.591 24.519 1.00 92.75 98 ASN A N 1
ATOM 797 C CA . ASN A 1 98 ? -13.068 4.699 23.635 1.00 92.75 98 ASN A CA 1
ATOM 798 C C . ASN A 1 98 ? -13.151 4.251 22.168 1.00 92.75 98 ASN A C 1
ATOM 800 O O . ASN A 1 98 ? -13.021 3.066 21.861 1.00 92.75 98 ASN A O 1
ATOM 804 N N . LYS A 1 99 ? -13.294 5.219 21.258 1.00 91.38 99 LYS A N 1
ATOM 805 C CA . LYS A 1 99 ? -13.445 4.981 19.811 1.00 91.38 99 LYS A CA 1
ATOM 806 C C . LYS A 1 99 ? -12.262 4.242 19.183 1.00 91.38 99 LYS A C 1
ATOM 808 O O . LYS A 1 99 ? -12.445 3.488 18.236 1.00 91.38 99 LYS A O 1
ATOM 813 N N . MET A 1 100 ? -11.056 4.401 19.731 1.00 93.81 100 MET A N 1
ATOM 814 C CA . MET A 1 100 ? -9.854 3.746 19.203 1.00 93.81 100 MET A CA 1
ATOM 815 C C . MET A 1 100 ? -9.851 2.232 19.433 1.00 93.81 100 MET A C 1
ATOM 817 O O . MET A 1 100 ? -9.096 1.529 18.769 1.00 93.81 100 MET A O 1
ATOM 821 N N . GLN A 1 101 ? -10.699 1.698 20.317 1.00 94.44 101 GLN A N 1
ATOM 822 C CA . GLN A 1 101 ? -10.838 0.246 20.461 1.00 94.44 101 GLN A CA 1
ATOM 823 C C . GLN A 1 101 ? -11.515 -0.403 19.242 1.00 94.44 101 GLN A C 1
ATOM 825 O O . GLN A 1 101 ? -11.166 -1.534 18.912 1.00 94.44 101 GLN A O 1
ATOM 830 N N . ALA A 1 102 ? -12.365 0.332 18.513 1.00 95.00 102 ALA A N 1
ATOM 831 C CA . ALA A 1 102 ? -12.962 -0.131 17.257 1.00 95.00 102 ALA A CA 1
ATOM 832 C C . ALA A 1 102 ? -11.941 -0.230 16.103 1.00 95.00 102 ALA A C 1
ATOM 834 O O . ALA A 1 102 ? -12.222 -0.847 15.078 1.00 95.00 102 ALA A O 1
ATOM 835 N N . MET A 1 103 ? -10.731 0.329 16.265 1.00 94.31 103 MET A N 1
ATOM 836 C CA . MET A 1 103 ? -9.655 0.277 15.264 1.00 94.31 103 MET A CA 1
ATOM 837 C C . MET A 1 103 ? -9.369 -1.152 14.801 1.00 94.31 103 MET A C 1
ATOM 839 O O . MET A 1 103 ? -9.160 -1.382 13.613 1.00 94.31 103 MET A O 1
ATOM 843 N N . ARG A 1 104 ? -9.359 -2.120 15.727 1.00 93.00 104 ARG A N 1
ATOM 844 C CA . ARG A 1 104 ? -9.095 -3.524 15.388 1.00 93.00 104 ARG A CA 1
ATOM 845 C C . ARG A 1 104 ? -10.141 -4.059 14.414 1.00 93.00 104 ARG A C 1
ATOM 847 O O . ARG A 1 104 ? -9.763 -4.687 13.431 1.00 93.00 104 ARG A O 1
ATOM 854 N N . ASP A 1 105 ? -11.413 -3.798 14.677 1.00 94.75 105 ASP A N 1
ATOM 855 C CA . ASP A 1 105 ? -12.523 -4.340 13.893 1.00 94.75 105 ASP A CA 1
ATOM 856 C C . ASP A 1 105 ? -12.580 -3.684 12.510 1.00 94.75 105 ASP A C 1
ATOM 858 O O . ASP A 1 105 ? -12.703 -4.372 11.496 1.00 94.75 105 ASP A O 1
ATOM 862 N N . ILE A 1 106 ? -12.347 -2.369 12.452 1.00 95.06 106 ILE A N 1
ATOM 863 C CA . ILE A 1 106 ? -12.256 -1.613 11.196 1.00 95.06 106 ILE A CA 1
ATOM 864 C C . ILE A 1 106 ? -11.080 -2.119 10.349 1.00 95.06 106 ILE A C 1
ATOM 866 O O . ILE A 1 106 ? -11.252 -2.469 9.181 1.00 95.06 106 ILE A O 1
ATOM 870 N N . MET A 1 107 ? -9.884 -2.222 10.936 1.00 92.50 107 MET A N 1
ATOM 871 C CA . MET A 1 107 ? -8.699 -2.728 10.235 1.00 92.50 107 MET A CA 1
ATOM 872 C C . MET A 1 107 ? -8.852 -4.195 9.821 1.00 92.50 107 MET A C 1
ATOM 874 O O . MET A 1 107 ? -8.304 -4.590 8.794 1.00 92.50 107 MET A O 1
ATOM 878 N N . SER A 1 108 ? -9.593 -5.003 10.587 1.00 92.50 108 SER A N 1
ATOM 879 C CA . SER A 1 108 ? -9.898 -6.388 10.220 1.00 92.50 108 SER A CA 1
ATOM 880 C C . SER A 1 108 ? -10.831 -6.470 9.013 1.00 92.50 108 SER A C 1
ATOM 882 O O . SER A 1 108 ? -10.691 -7.395 8.217 1.00 92.50 108 SER A O 1
ATOM 884 N N . HIS A 1 109 ? -11.771 -5.533 8.870 1.00 94.56 109 HIS A N 1
ATOM 885 C CA . HIS A 1 109 ? -12.680 -5.494 7.727 1.00 94.56 109 HIS A CA 1
ATOM 886 C C . HIS A 1 109 ? -11.985 -4.996 6.455 1.00 94.56 109 HIS A C 1
ATOM 888 O O . HIS A 1 109 ? -12.030 -5.654 5.418 1.00 94.56 109 HIS A O 1
ATOM 894 N N . PHE A 1 110 ? -11.320 -3.841 6.532 1.00 92.88 110 PHE A N 1
ATOM 895 C CA . PHE A 1 110 ? -10.703 -3.214 5.360 1.00 92.88 110 PHE A CA 1
ATOM 896 C C . PHE A 1 110 ? -9.347 -3.824 4.991 1.00 92.88 110 PHE A C 1
ATOM 898 O O . PHE A 1 110 ? -8.903 -3.699 3.847 1.00 92.88 110 PHE A O 1
ATOM 905 N N . GLY A 1 111 ? -8.687 -4.507 5.929 1.00 89.56 111 GLY A N 1
ATOM 906 C CA . GLY A 1 111 ? -7.447 -5.228 5.681 1.00 89.56 111 GLY A CA 1
ATOM 907 C C . GLY A 1 111 ? -6.374 -4.313 5.076 1.00 89.56 111 GLY A C 1
ATOM 908 O O . GLY A 1 111 ? -5.977 -3.347 5.726 1.00 89.56 111 GLY A O 1
ATOM 909 N N . PRO A 1 112 ? -5.857 -4.611 3.873 1.00 89.56 112 PRO A N 1
ATOM 910 C CA . PRO A 1 112 ? -4.839 -3.796 3.216 1.00 89.56 112 PRO A CA 1
ATOM 911 C C . PRO A 1 112 ? -5.392 -2.580 2.446 1.00 89.56 112 PRO A C 1
ATOM 913 O O . PRO A 1 112 ? -4.602 -1.792 1.932 1.00 89.56 112 PRO A O 1
ATOM 916 N N . ARG A 1 113 ? -6.721 -2.410 2.351 1.00 92.06 113 ARG A N 1
ATOM 917 C CA . ARG A 1 113 ? -7.363 -1.285 1.639 1.00 92.06 113 ARG A CA 1
ATOM 918 C C . ARG A 1 113 ? -7.322 0.032 2.418 1.00 92.06 113 ARG A C 1
ATOM 920 O O . ARG A 1 113 ? -7.704 1.062 1.884 1.00 92.06 113 ARG A O 1
ATOM 927 N N . THR A 1 114 ? -6.883 0.014 3.671 1.00 90.56 114 THR A N 1
ATOM 928 C CA . THR A 1 114 ? -6.670 1.211 4.490 1.00 90.56 114 THR A CA 1
ATOM 929 C C . THR A 1 114 ? -5.474 0.991 5.409 1.00 90.56 114 THR A C 1
ATOM 931 O O . THR A 1 114 ? -5.022 -0.139 5.610 1.00 90.56 114 THR A O 1
ATOM 934 N N . ASP A 1 115 ? -4.971 2.065 6.005 1.00 88.25 115 ASP A N 1
ATOM 935 C CA . ASP A 1 115 ? -4.040 2.005 7.124 1.00 88.25 115 ASP A CA 1
ATOM 936 C C . ASP A 1 115 ? -4.626 2.656 8.386 1.00 88.25 115 ASP A C 1
ATOM 938 O O . ASP A 1 115 ? -5.673 3.311 8.366 1.00 88.25 115 ASP A O 1
ATOM 942 N N . GLY A 1 116 ? -3.946 2.430 9.510 1.00 89.31 116 GLY A N 1
ATOM 943 C CA . GLY A 1 116 ? -4.415 2.868 10.819 1.00 89.31 116 GLY A CA 1
ATOM 944 C C . GLY A 1 116 ? -4.394 4.384 11.014 1.00 89.31 116 GLY A C 1
ATOM 945 O O . GLY A 1 116 ? -5.158 4.874 11.842 1.00 89.31 116 GLY A O 1
ATOM 946 N N . ASN A 1 117 ? -3.568 5.134 10.277 1.00 91.75 117 ASN A N 1
ATOM 947 C CA . ASN A 1 117 ? -3.565 6.593 10.378 1.00 91.75 117 ASN A CA 1
ATOM 948 C C . ASN A 1 117 ? -4.826 7.164 9.731 1.00 91.75 117 ASN A C 1
ATOM 950 O O . ASN A 1 117 ? -5.506 7.962 10.371 1.00 91.75 117 ASN A O 1
ATOM 954 N N . THR A 1 118 ? -5.196 6.684 8.540 1.00 92.12 118 THR A N 1
ATOM 955 C CA . THR A 1 118 ? -6.447 7.079 7.872 1.0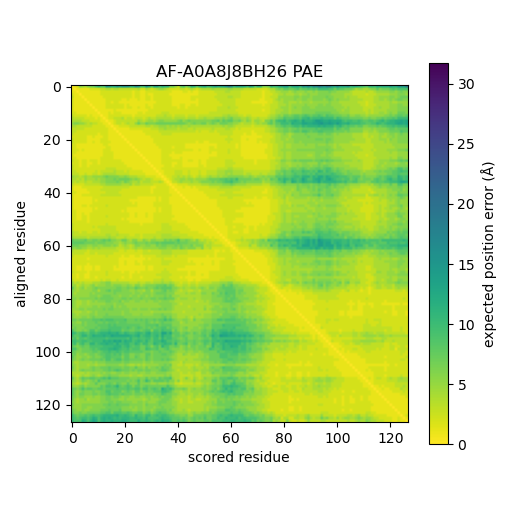0 92.12 118 THR A CA 1
ATOM 956 C C . THR A 1 118 ? -7.661 6.786 8.751 1.00 92.12 118 THR A C 1
ATOM 958 O O . THR A 1 118 ? -8.470 7.676 9.015 1.00 92.12 118 THR A O 1
ATOM 961 N N . VAL A 1 119 ? -7.759 5.568 9.297 1.00 94.56 119 VAL A N 1
ATOM 962 C CA . VAL A 1 119 ? -8.867 5.201 10.198 1.00 94.56 119 VAL A CA 1
ATOM 963 C C . VAL A 1 119 ? -8.871 6.071 11.457 1.00 94.56 119 VAL A C 1
ATOM 965 O O . VAL A 1 119 ? -9.930 6.506 11.905 1.00 94.56 119 VAL A O 1
ATOM 968 N N . LYS A 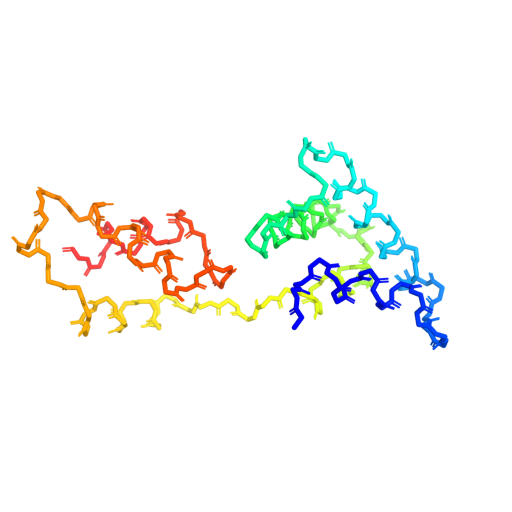1 120 ? -7.698 6.366 12.028 1.00 96.00 120 LYS A N 1
ATOM 969 C CA . LYS A 1 120 ? -7.584 7.210 13.222 1.00 96.00 120 LYS A CA 1
ATOM 970 C C . LYS A 1 120 ? -8.078 8.631 12.956 1.00 96.00 120 LYS A C 1
ATOM 972 O O . LYS A 1 120 ? -8.791 9.167 13.805 1.00 96.00 120 LYS A O 1
ATOM 977 N N . SER A 1 121 ? -7.720 9.225 11.818 1.00 95.62 121 SER A N 1
ATOM 978 C CA . SER A 1 121 ? -8.199 10.555 11.430 1.00 95.62 121 SER A CA 1
ATOM 979 C C . SER A 1 121 ? -9.718 10.562 11.281 1.00 95.62 121 SER A C 1
ATOM 981 O O . SER A 1 121 ? -10.383 11.367 11.924 1.00 95.62 121 SER A O 1
ATOM 983 N N . ILE A 1 122 ? -10.290 9.579 10.574 1.00 95.75 122 ILE A N 1
ATOM 984 C CA . ILE A 1 122 ? -11.749 9.448 10.409 1.00 95.75 122 ILE A CA 1
ATOM 985 C C . ILE A 1 122 ? -12.458 9.325 11.765 1.00 95.75 122 ILE A C 1
ATOM 987 O O . ILE A 1 122 ? -13.429 10.033 12.022 1.00 95.75 122 ILE A O 1
ATOM 991 N N . LEU A 1 123 ? -11.956 8.467 12.659 1.00 95.44 123 LEU A N 1
ATOM 992 C CA . LEU A 1 123 ? -12.512 8.285 14.005 1.00 95.44 123 LEU A CA 1
ATOM 993 C C . LEU A 1 123 ? -12.395 9.527 14.898 1.00 95.44 123 LEU A C 1
ATOM 995 O O . LEU A 1 123 ? -13.135 9.627 15.870 1.00 95.44 123 LEU A O 1
ATOM 999 N N . THR A 1 124 ? -11.443 10.421 14.627 1.00 94.69 124 THR A N 1
ATOM 1000 C CA . THR A 1 124 ? -11.232 11.648 15.413 1.00 94.69 124 THR A CA 1
ATOM 1001 C C . THR A 1 124 ? -12.060 12.810 14.869 1.00 94.69 124 THR A C 1
ATOM 1003 O O . THR A 1 124 ? -12.545 13.632 15.640 1.00 94.69 124 THR A O 1
ATOM 1006 N N . GLU A 1 125 ? -12.216 12.888 13.548 1.00 94.75 125 GLU A N 1
ATOM 1007 C CA . GLU A 1 125 ? -12.856 14.012 12.860 1.00 94.75 125 GLU A CA 1
ATOM 1008 C C . GLU A 1 125 ? -14.364 13.820 12.660 1.00 94.75 125 GLU A C 1
ATOM 1010 O O . GLU A 1 125 ? -15.101 14.804 12.633 1.00 94.75 125 GLU A O 1
ATOM 1015 N N . ARG A 1 126 ? -14.837 12.574 12.501 1.00 92.69 126 ARG A N 1
ATOM 1016 C CA . ARG A 1 126 ? -16.216 12.277 12.060 1.00 92.69 126 ARG A CA 1
ATOM 1017 C C . ARG A 1 126 ? -17.091 11.560 13.097 1.00 92.69 126 ARG A C 1
ATOM 1019 O O . ARG A 1 126 ? -18.296 11.411 12.868 1.00 92.69 126 ARG A O 1
ATOM 1026 N N . PHE A 1 127 ? -16.509 11.117 14.215 1.00 90.69 127 PHE A N 1
ATOM 1027 C CA . PHE A 1 127 ? -17.190 10.383 15.286 1.00 90.69 127 PHE A CA 1
ATOM 1028 C C . PHE A 1 127 ? -16.850 10.966 16.634 1.00 90.69 127 PHE A C 1
ATOM 1030 O O . PHE A 1 127 ? -17.767 11.054 17.481 1.00 90.69 127 PHE A O 1
#

pLDDT: mean 94.63, std 2.83, range [77.38, 98.31]

Solvent-accessible surface area (backbone atoms only — not comparable to full-atom values): 7584 Å² total; per-residue (Å²): 133,55,59,60,55,52,51,56,53,55,58,72,45,85,88,65,52,73,67,54,44,52,51,42,50,53,53,52,51,57,49,64,70,41,94,52,87,75,67,55,52,52,58,48,44,52,52,44,48,52,54,43,51,60,40,59,72,49,54,93,74,39,58,64,68,58,42,52,57,46,53,71,74,47,65,77,64,62,49,72,65,59,52,49,55,49,42,75,74,73,57,67,65,87,83,40,99,47,75,73,66,52,47,61,60,51,47,65,71,50,46,61,23,53,55,71,64,62,54,47,50,48,57,69,75,77,103

Radius of gyration: 17.35 Å; Cα contacts (8 Å, |Δi|>4): 97; chains: 1; bounding box: 38×32×48 Å

Mean predicted aligned error: 4.19 Å

Foldseek 3Di:
DFLLVVLVVVLVDPPDDPLLNVLSVVLQVVCVPDPDVDDHSQVSLVSLVVVLVVQVVVPPPHDVVSNVSSVVSQDAADDLVNLLVCCVVPPDQVVDPALCVCLVVSCVVCPNNDDSVSVVCSSVPPD